Protein AF-A0A1B6LHF7-F1 (afdb_monomer_lite)

Radius of gyration: 14.77 Å; chains: 1; bounding box: 32×27×44 Å

Foldseek 3Di:
DPPLADAADDCVQQVKWWFKDFLVRLDHTQTFFFPPVCPSVVPDPADPVFAEAEFEAAQCGDPVVSSVVSSVCNVVGRHIYIYIDRNSLSYDDRPSNVVNNVVVSVVSVCRRVPD

Sequence (115 aa):
SNPLKKTPQSPDDLDTKFLLFTRLNPIEPEELTYGDKRQSIVNSNFASSKPTKIVAHGFKGKLKGALKYAQLFLKMEDCNVILVDWQKGAAGPSYPLAVANTQLIGRQLALLLVD

InterPro domains:
  IPR000734 Triacylglycerol lipase family [PTHR11610] (5-113)
  IPR013818 Lipase [PF00151] (2-114)
  IPR029058 Alpha/Beta hydrolase fold [G3DSA:3.40.50.1820] (1-115)
  IPR029058 Alpha/Beta hydrolase fold [SSF53474] (2-113)

Organism: NCBI:txid36148

Structure (mmCIF, N/CA/C/O backbone):
data_AF-A0A1B6LHF7-F1
#
_entry.id   AF-A0A1B6LHF7-F1
#
loop_
_atom_site.group_PDB
_atom_site.id
_atom_site.type_symbol
_atom_site.label_atom_id
_atom_site.label_alt_id
_atom_site.label_comp_id
_atom_site.label_asym_id
_atom_site.label_entity_id
_atom_site.label_seq_id
_atom_site.pdbx_PDB_ins_code
_atom_site.Cartn_x
_atom_site.Cartn_y
_atom_site.Cartn_z
_atom_site.occupancy
_atom_site.B_iso_or_equiv
_atom_site.auth_seq_id
_atom_site.auth_comp_id
_atom_site.auth_asym_id
_atom_site.auth_atom_id
_atom_site.pdbx_PDB_model_num
ATOM 1 N N . SER A 1 1 ? 11.483 -14.477 -29.561 1.00 53.28 1 SER A N 1
ATOM 2 C CA . SER A 1 1 ? 11.355 -13.804 -28.249 1.00 53.28 1 SER A CA 1
ATOM 3 C C . SER A 1 1 ? 10.388 -12.638 -28.400 1.00 53.28 1 SER A C 1
ATOM 5 O O . SER A 1 1 ? 10.445 -11.961 -29.414 1.00 53.28 1 SER A O 1
ATOM 7 N N . ASN A 1 2 ? 9.455 -12.428 -27.463 1.00 59.12 2 ASN A N 1
ATOM 8 C CA . ASN A 1 2 ? 8.569 -11.258 -27.509 1.00 59.12 2 ASN A CA 1
ATOM 9 C C . ASN A 1 2 ? 9.331 -10.053 -26.919 1.00 59.12 2 ASN A C 1
ATOM 11 O O . ASN A 1 2 ? 9.595 -10.079 -25.716 1.00 59.12 2 ASN A O 1
ATOM 15 N N . PRO A 1 3 ? 9.690 -9.021 -27.706 1.00 60.31 3 PRO A N 1
ATOM 16 C CA . PRO A 1 3 ? 10.458 -7.868 -27.220 1.00 60.31 3 PRO A CA 1
ATOM 17 C C . PRO A 1 3 ? 9.720 -7.053 -26.141 1.00 60.31 3 PRO A C 1
ATOM 19 O O . PRO A 1 3 ? 10.342 -6.268 -25.425 1.00 60.31 3 PRO A O 1
ATOM 22 N N . LEU A 1 4 ? 8.411 -7.276 -25.982 1.00 61.78 4 LEU A N 1
ATOM 23 C CA . LEU A 1 4 ? 7.572 -6.665 -24.952 1.00 61.78 4 LEU A CA 1
ATOM 24 C C . LEU A 1 4 ? 7.561 -7.451 -23.632 1.00 61.78 4 LEU A C 1
ATOM 26 O O . LEU A 1 4 ? 7.108 -6.926 -22.619 1.00 61.78 4 LEU A O 1
ATOM 30 N N . LYS A 1 5 ? 8.052 -8.698 -23.605 1.00 70.50 5 LYS A N 1
ATOM 31 C CA . LYS A 1 5 ? 8.068 -9.511 -22.384 1.00 70.50 5 LYS A CA 1
ATOM 32 C C . LYS A 1 5 ? 9.272 -9.119 -21.527 1.00 70.50 5 LYS A C 1
ATOM 34 O O . LYS A 1 5 ? 10.402 -9.505 -21.818 1.00 70.50 5 LYS A O 1
ATOM 39 N N . LYS A 1 6 ? 9.023 -8.337 -20.478 1.00 82.50 6 LYS A N 1
ATOM 40 C CA . LYS A 1 6 ? 10.000 -7.999 -19.434 1.00 82.50 6 LYS A CA 1
ATOM 41 C C . LYS A 1 6 ? 9.757 -8.859 -18.195 1.00 82.50 6 LYS A C 1
ATOM 43 O O . LYS A 1 6 ? 8.639 -9.313 -17.966 1.00 82.50 6 LYS A O 1
ATOM 48 N N . THR A 1 7 ? 10.809 -9.105 -17.424 1.00 86.75 7 THR A N 1
ATOM 49 C CA . THR A 1 7 ? 10.702 -9.676 -16.078 1.00 86.75 7 THR A CA 1
ATOM 50 C C . THR A 1 7 ? 10.539 -8.547 -15.058 1.00 86.75 7 THR A C 1
ATOM 52 O O . THR A 1 7 ? 11.045 -7.450 -15.316 1.00 86.75 7 THR A O 1
ATOM 55 N N . PRO A 1 8 ? 9.849 -8.784 -13.928 1.00 89.19 8 PRO A N 1
ATOM 56 C CA . PRO A 1 8 ? 9.772 -7.808 -12.846 1.00 89.19 8 PRO A CA 1
ATOM 57 C C . PRO A 1 8 ? 11.168 -7.440 -12.330 1.00 89.19 8 PRO A C 1
ATOM 59 O O . PRO A 1 8 ? 12.078 -8.275 -12.353 1.00 89.19 8 PRO A O 1
ATOM 62 N N . GLN A 1 9 ? 11.327 -6.206 -11.857 1.00 90.81 9 GLN A N 1
ATOM 63 C CA . GLN A 1 9 ? 12.510 -5.802 -11.091 1.00 90.81 9 GLN A CA 1
ATOM 64 C C . GLN A 1 9 ? 12.498 -6.450 -9.698 1.00 90.81 9 GLN A C 1
ATOM 66 O O . GLN A 1 9 ? 11.489 -7.028 -9.288 1.00 90.81 9 GLN A O 1
ATOM 71 N N . SER A 1 10 ? 13.620 -6.379 -8.976 1.00 90.19 10 SER A N 1
ATOM 72 C CA . SER A 1 10 ? 13.704 -6.932 -7.620 1.00 90.19 10 SER A CA 1
ATOM 73 C C . SER A 1 10 ? 12.813 -6.155 -6.632 1.00 90.19 10 SER A C 1
ATOM 75 O O . SER A 1 10 ? 12.505 -4.988 -6.886 1.00 90.19 10 SER A O 1
ATOM 77 N N . PRO A 1 11 ? 12.398 -6.756 -5.498 1.00 89.31 11 PRO A N 1
ATOM 78 C CA . PRO A 1 11 ? 11.659 -6.041 -4.456 1.00 89.31 11 PRO A CA 1
ATOM 79 C C . PRO A 1 11 ? 12.329 -4.733 -4.011 1.00 89.31 11 PRO A C 1
ATOM 81 O O . PRO A 1 11 ? 11.643 -3.720 -3.886 1.00 89.31 11 PRO A O 1
ATOM 84 N N . ASP A 1 12 ? 13.655 -4.749 -3.855 1.00 88.44 12 ASP A N 1
ATOM 85 C CA . ASP A 1 12 ? 14.450 -3.594 -3.419 1.00 88.44 12 ASP A CA 1
ATOM 86 C C . ASP A 1 12 ? 14.433 -2.462 -4.458 1.00 88.44 12 ASP A C 1
ATOM 88 O O . ASP A 1 12 ? 14.365 -1.283 -4.108 1.00 88.44 12 ASP A O 1
ATOM 92 N N . ASP A 1 13 ? 14.425 -2.809 -5.750 1.00 86.69 13 ASP A N 1
ATOM 93 C CA . ASP A 1 13 ? 14.318 -1.827 -6.835 1.00 86.69 13 ASP A CA 1
ATOM 94 C C . ASP A 1 13 ? 12.923 -1.192 -6.903 1.00 86.69 13 ASP A C 1
ATOM 96 O O . ASP A 1 13 ? 12.782 -0.011 -7.241 1.00 86.69 13 ASP A O 1
ATOM 100 N N . LEU A 1 14 ? 11.879 -1.984 -6.628 1.00 89.50 14 LEU A N 1
ATOM 101 C CA . LEU A 1 14 ? 10.4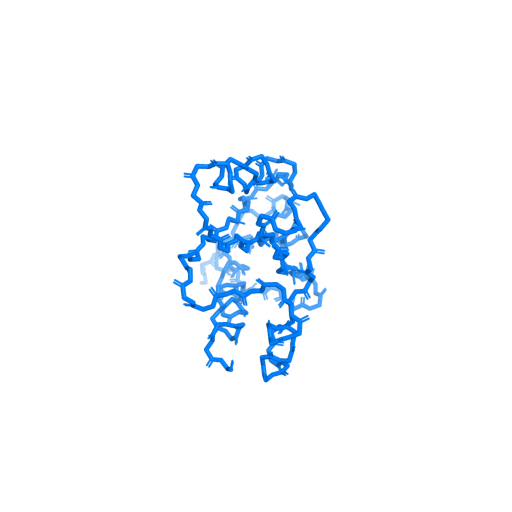98 -1.507 -6.648 1.00 89.50 14 LEU A CA 1
ATOM 102 C C . LEU A 1 14 ? 10.174 -0.624 -5.446 1.00 89.50 14 LEU A C 1
ATOM 104 O O . LEU A 1 14 ? 9.359 0.285 -5.610 1.00 89.50 14 LEU A O 1
ATOM 108 N N . ASP A 1 15 ? 10.790 -0.898 -4.287 1.00 90.88 15 ASP A N 1
ATOM 109 C CA . ASP A 1 15 ? 10.600 -0.168 -3.023 1.00 90.88 15 ASP A CA 1
ATOM 110 C C . ASP A 1 15 ? 9.112 0.083 -2.741 1.00 90.88 15 ASP A C 1
ATOM 112 O O . ASP A 1 15 ? 8.660 1.212 -2.547 1.00 90.88 15 ASP A O 1
ATOM 116 N N . THR A 1 16 ? 8.319 -0.982 -2.880 1.00 95.19 16 THR A N 1
ATOM 117 C CA . THR A 1 16 ? 6.864 -0.896 -2.757 1.00 95.19 16 THR A CA 1
ATOM 118 C C . THR A 1 16 ? 6.479 -0.755 -1.297 1.00 95.19 16 THR A C 1
ATOM 120 O O . THR A 1 16 ? 6.851 -1.597 -0.482 1.00 95.19 16 THR A O 1
ATOM 123 N N . LYS A 1 17 ? 5.689 0.273 -0.990 1.00 96.94 17 LYS A N 1
ATOM 124 C CA . LYS A 1 17 ? 5.205 0.563 0.359 1.00 96.94 17 LYS A CA 1
ATOM 125 C C . LYS A 1 17 ? 3.709 0.335 0.459 1.00 96.94 17 LYS A C 1
ATOM 127 O O . LYS A 1 17 ? 2.945 0.720 -0.432 1.00 96.94 17 LYS A O 1
ATOM 132 N N . PHE A 1 18 ? 3.296 -0.246 1.576 1.00 97.88 18 PHE A N 1
ATOM 133 C CA . PHE A 1 18 ? 1.897 -0.455 1.920 1.00 97.88 18 PHE A CA 1
ATOM 134 C C . PHE A 1 18 ? 1.532 0.497 3.051 1.00 97.88 18 PHE A C 1
ATOM 136 O O . PHE A 1 18 ? 1.922 0.298 4.193 1.00 97.88 18 PHE A O 1
ATOM 143 N N . LEU A 1 19 ? 0.812 1.562 2.720 1.00 98.31 19 LEU A N 1
ATOM 144 C CA . LEU A 1 19 ? 0.499 2.648 3.642 1.00 98.31 19 LEU A CA 1
ATOM 145 C C . LEU A 1 19 ? -0.941 2.495 4.131 1.00 98.31 19 LEU A C 1
ATOM 147 O O . LEU A 1 19 ? -1.885 2.692 3.362 1.00 98.31 19 LEU A O 1
ATOM 151 N N . LEU A 1 20 ? -1.111 2.125 5.397 1.00 98.62 20 LEU A N 1
ATOM 152 C CA . LEU A 1 20 ? -2.413 1.983 6.030 1.00 98.62 20 LEU A CA 1
ATOM 153 C C . LEU A 1 20 ? -2.927 3.332 6.521 1.00 98.62 20 LEU A C 1
ATOM 155 O O . LEU A 1 20 ? -2.322 3.975 7.376 1.00 98.62 20 LEU A O 1
ATOM 159 N N . PHE A 1 21 ? -4.115 3.690 6.052 1.00 98.62 21 PHE A N 1
ATOM 160 C CA . PHE A 1 21 ? -4.925 4.756 6.611 1.00 98.62 21 PHE A CA 1
ATOM 161 C C . PHE A 1 21 ? -6.213 4.184 7.192 1.00 98.62 21 PHE A C 1
ATOM 163 O O . PHE A 1 21 ? -6.872 3.324 6.598 1.00 98.62 21 PHE A O 1
ATOM 170 N N . THR A 1 22 ? -6.618 4.734 8.326 1.00 98.50 22 THR A N 1
ATOM 171 C CA . THR A 1 22 ? -7.923 4.501 8.942 1.00 98.50 22 THR A CA 1
ATOM 172 C C . THR A 1 22 ? -8.507 5.840 9.387 1.00 98.50 22 THR A C 1
ATOM 174 O O . THR A 1 22 ? -7.871 6.889 9.274 1.00 98.50 22 THR A O 1
ATOM 177 N N . ARG A 1 23 ? -9.720 5.836 9.946 1.00 97.81 23 ARG A N 1
ATOM 178 C CA . ARG A 1 23 ? -10.276 7.043 10.578 1.00 97.81 23 ARG A CA 1
ATOM 179 C C . ARG A 1 23 ? -9.483 7.510 11.806 1.00 97.81 23 ARG A C 1
ATOM 181 O O . ARG A 1 23 ? -9.604 8.678 12.159 1.00 97.81 23 ARG A O 1
ATOM 188 N N . LEU A 1 24 ? -8.690 6.635 12.433 1.00 97.81 24 LEU A N 1
ATOM 189 C CA . LEU A 1 24 ? -7.831 6.981 13.574 1.00 97.81 24 LEU A CA 1
ATOM 190 C C . LEU A 1 24 ? -6.564 7.722 13.131 1.00 97.81 24 LEU A C 1
ATOM 192 O O . LEU A 1 24 ? -6.039 8.548 13.871 1.00 97.81 24 LEU A O 1
ATOM 196 N N . ASN A 1 25 ? -6.116 7.476 11.900 1.00 97.69 25 ASN A N 1
ATOM 197 C CA . ASN A 1 25 ? -4.921 8.067 11.311 1.00 97.69 25 ASN A CA 1
ATOM 198 C C . ASN A 1 25 ? -5.172 8.502 9.845 1.00 97.69 25 ASN A C 1
ATOM 200 O O . ASN A 1 25 ? -4.595 7.957 8.905 1.00 97.69 25 ASN A O 1
ATOM 204 N N . PRO A 1 26 ? -6.052 9.495 9.602 1.00 95.50 26 PRO A N 1
ATOM 205 C CA . PRO A 1 26 ? -6.478 9.855 8.245 1.00 95.50 26 PRO A CA 1
ATOM 206 C C . PRO A 1 26 ? -5.450 10.694 7.462 1.00 95.50 26 PRO A C 1
ATOM 208 O O . PRO A 1 26 ? -5.684 11.005 6.291 1.00 95.50 26 PRO A O 1
ATOM 211 N N . ILE A 1 27 ? -4.353 11.110 8.107 1.00 94.75 27 ILE A N 1
ATOM 212 C CA . ILE A 1 27 ? -3.321 11.997 7.543 1.00 94.75 27 ILE A CA 1
ATOM 213 C C . ILE A 1 27 ? -1.977 11.276 7.465 1.00 94.75 27 ILE A C 1
ATOM 215 O O . ILE A 1 27 ? -1.408 11.195 6.380 1.00 94.75 27 ILE A O 1
ATOM 219 N N . GLU A 1 28 ? -1.503 10.744 8.593 1.00 96.81 28 GLU A N 1
ATOM 220 C CA . GLU A 1 28 ? -0.225 10.037 8.690 1.00 96.81 28 GLU A CA 1
ATOM 221 C C . GLU A 1 28 ? -0.464 8.520 8.644 1.00 96.81 28 GLU A C 1
ATOM 223 O O . GLU A 1 28 ? -1.141 7.987 9.531 1.00 96.81 28 GLU A O 1
ATOM 228 N N . PRO A 1 29 ? 0.029 7.815 7.612 1.00 97.94 29 PRO A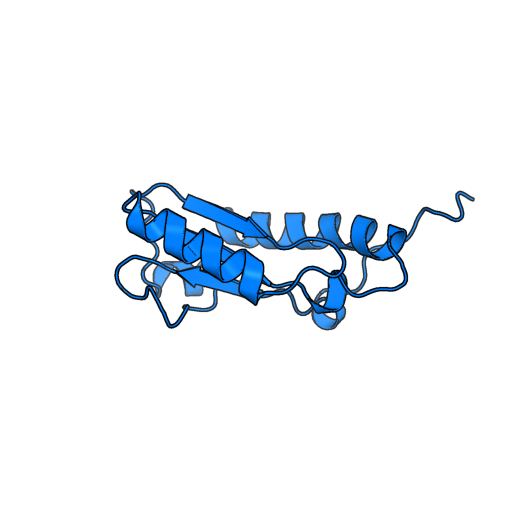 N 1
ATOM 229 C CA . PRO A 1 29 ? -0.180 6.381 7.495 1.00 97.94 29 PRO A CA 1
ATOM 230 C C . PRO A 1 29 ? 0.723 5.582 8.431 1.00 97.94 29 PRO A C 1
ATOM 232 O O . PRO A 1 29 ? 1.817 6.010 8.790 1.00 97.94 29 PRO A O 1
ATOM 235 N N . GLU A 1 30 ? 0.291 4.362 8.730 1.00 98.44 30 GLU A N 1
ATOM 236 C CA . GLU A 1 30 ? 1.149 3.326 9.304 1.00 98.44 30 GLU A CA 1
ATOM 237 C C . GLU A 1 30 ? 1.684 2.456 8.163 1.00 98.44 30 GLU A C 1
ATOM 239 O O . GLU A 1 30 ? 0.917 2.003 7.312 1.00 98.44 30 GLU A O 1
ATOM 244 N N . GLU A 1 31 ? 2.997 2.243 8.098 1.00 98.31 31 GLU A N 1
ATOM 245 C CA . GLU A 1 31 ? 3.587 1.386 7.067 1.00 98.31 31 GLU A CA 1
ATOM 246 C C . GLU A 1 31 ? 3.450 -0.089 7.460 1.00 98.31 31 GLU A C 1
ATOM 248 O O . GLU A 1 31 ? 3.814 -0.490 8.567 1.00 98.31 31 GLU A O 1
ATOM 253 N N . LEU A 1 32 ? 2.906 -0.891 6.546 1.00 98.25 32 LEU A N 1
ATOM 254 C CA . LEU A 1 32 ? 2.748 -2.327 6.709 1.00 98.25 32 LEU A CA 1
ATOM 255 C C . LEU A 1 32 ? 3.833 -3.083 5.940 1.00 98.25 32 LEU A C 1
ATOM 257 O O . LEU A 1 32 ? 4.147 -2.767 4.790 1.00 98.25 32 LEU A O 1
ATOM 261 N N . THR A 1 33 ? 4.350 -4.137 6.561 1.00 96.75 33 THR A N 1
ATOM 262 C CA . THR A 1 33 ? 5.447 -4.950 6.037 1.00 96.75 33 THR A CA 1
ATOM 263 C C . THR A 1 33 ? 4.912 -6.320 5.645 1.00 96.75 33 THR A C 1
ATOM 265 O O . THR A 1 33 ? 4.319 -7.022 6.455 1.00 96.75 33 THR A O 1
ATOM 268 N N . TYR A 1 34 ? 5.117 -6.731 4.396 1.00 94.44 34 TYR A N 1
ATOM 269 C CA . TYR A 1 34 ? 4.788 -8.093 3.969 1.00 94.44 34 TYR A CA 1
ATOM 270 C C . TYR A 1 34 ? 5.850 -9.085 4.465 1.00 94.44 34 TYR A C 1
ATOM 272 O O . TYR A 1 34 ? 7.023 -8.738 4.596 1.00 94.44 34 TYR A O 1
ATOM 280 N N . GLY A 1 35 ? 5.460 -10.339 4.710 1.00 93.12 35 GLY A N 1
ATOM 281 C CA . GLY A 1 35 ? 6.390 -11.382 5.162 1.00 93.12 35 GLY A CA 1
ATOM 282 C C . GLY A 1 35 ? 6.880 -11.223 6.608 1.00 93.12 35 GLY A C 1
ATOM 283 O O . GLY A 1 35 ? 7.772 -11.953 7.037 1.00 93.12 35 GLY A O 1
ATOM 284 N N . ASP A 1 36 ? 6.290 -10.308 7.381 1.00 94.94 36 ASP A N 1
ATOM 285 C CA . ASP A 1 36 ? 6.601 -10.082 8.798 1.00 94.94 36 ASP A CA 1
ATOM 286 C C . ASP A 1 36 ? 5.707 -10.894 9.757 1.00 94.94 36 ASP A C 1
ATOM 288 O O . ASP A 1 36 ? 5.661 -10.612 10.955 1.00 94.94 36 ASP A O 1
ATOM 292 N N . LYS A 1 37 ? 4.990 -11.901 9.233 1.00 93.31 37 LYS A N 1
ATOM 293 C CA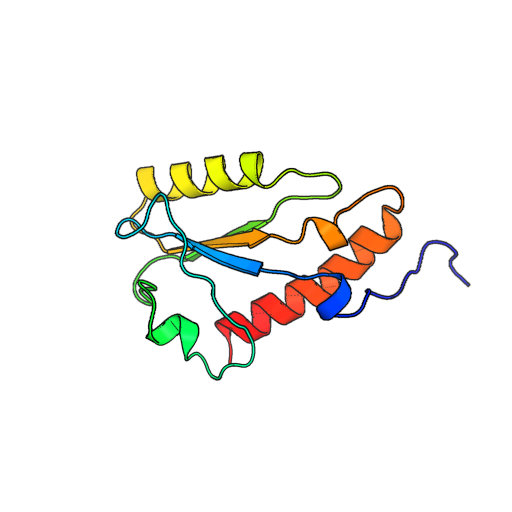 . LYS A 1 37 ? 4.013 -12.727 9.968 1.00 93.31 37 LYS A CA 1
ATOM 294 C C . LYS A 1 37 ? 2.881 -11.903 10.605 1.00 93.31 37 LYS A C 1
ATOM 296 O O . LYS A 1 37 ? 2.492 -12.160 11.744 1.00 93.31 37 LYS A O 1
ATOM 301 N N . ARG A 1 38 ? 2.369 -10.902 9.879 1.00 91.94 38 ARG A N 1
ATOM 302 C CA . ARG A 1 38 ? 1.324 -9.941 10.300 1.00 91.94 38 ARG A CA 1
ATOM 303 C C . ARG A 1 38 ? 1.715 -9.005 11.428 1.00 91.94 38 ARG A C 1
ATOM 305 O O . ARG A 1 38 ? 0.832 -8.342 11.972 1.00 91.94 38 ARG A O 1
ATOM 312 N N . GLN A 1 39 ? 2.984 -8.928 11.813 1.00 95.88 39 GLN A N 1
ATOM 313 C CA . GLN A 1 39 ? 3.362 -8.156 12.992 1.00 95.88 39 GLN A CA 1
ATOM 314 C C . GLN A 1 39 ? 2.998 -6.672 12.844 1.00 95.88 39 GLN A C 1
ATOM 316 O O . GLN A 1 39 ? 2.445 -6.085 13.774 1.00 95.88 39 GLN A O 1
ATOM 321 N N . SER A 1 40 ? 3.254 -6.080 11.677 1.00 97.12 40 SER A N 1
ATOM 322 C CA . SER A 1 40 ? 2.878 -4.701 11.353 1.00 97.12 40 SER A CA 1
ATOM 323 C C . SER A 1 40 ? 1.364 -4.498 11.329 1.00 97.12 40 SER A C 1
ATOM 325 O O . SER A 1 40 ? 0.883 -3.527 11.899 1.00 97.12 40 SER A O 1
ATOM 327 N N . ILE A 1 41 ? 0.599 -5.434 10.755 1.00 96.44 41 ILE A N 1
ATOM 328 C CA . ILE A 1 41 ? -0.872 -5.377 10.746 1.00 96.44 41 ILE A CA 1
ATOM 329 C C . ILE A 1 41 ? -1.421 -5.396 12.172 1.00 96.44 41 ILE A C 1
ATOM 331 O O . ILE A 1 41 ? -2.225 -4.536 12.523 1.00 96.44 41 ILE A O 1
ATOM 335 N N . VAL A 1 42 ? -0.972 -6.343 12.999 1.00 95.44 42 VAL A N 1
ATOM 336 C CA . VAL A 1 42 ? -1.440 -6.512 14.385 1.00 95.44 42 VAL A CA 1
ATOM 337 C C . VAL A 1 42 ? -1.100 -5.300 15.255 1.00 95.44 42 VAL A C 1
ATOM 339 O O . VAL A 1 42 ? -1.871 -4.960 16.148 1.00 95.44 42 VAL A O 1
ATOM 342 N N . ASN A 1 43 ? 0.023 -4.636 14.983 1.00 97.06 43 ASN A N 1
ATOM 343 C CA . ASN A 1 43 ? 0.475 -3.461 15.732 1.00 97.06 43 ASN A CA 1
ATOM 344 C C . ASN A 1 43 ? -0.064 -2.129 15.189 1.00 97.06 43 ASN A C 1
ATOM 346 O O . ASN A 1 43 ? 0.305 -1.081 15.712 1.00 97.06 43 ASN A O 1
ATOM 350 N N . SER A 1 44 ? -0.889 -2.163 14.144 1.00 98.00 44 SER A N 1
ATOM 351 C CA . SER A 1 44 ? -1.453 -0.974 13.499 1.00 98.00 44 SER A CA 1
ATOM 352 C C . SER A 1 44 ? -2.915 -0.749 13.889 1.00 98.00 44 SER A C 1
ATOM 354 O O . SER A 1 44 ? -3.527 -1.555 14.590 1.00 98.00 44 SER A O 1
ATOM 356 N N . ASN A 1 45 ? -3.527 0.309 13.357 1.00 98.31 45 ASN A N 1
ATOM 357 C CA . ASN A 1 45 ? -4.964 0.558 13.483 1.00 98.31 45 ASN A CA 1
ATOM 358 C C . ASN A 1 45 ? -5.843 -0.342 12.592 1.00 98.31 45 ASN A C 1
ATOM 360 O O . ASN A 1 45 ? -7.055 -0.117 12.500 1.00 98.31 45 ASN A O 1
ATOM 364 N N . PHE A 1 46 ? -5.272 -1.337 11.904 1.00 97.94 46 PHE A N 1
ATOM 365 C CA . PHE A 1 46 ? -6.027 -2.228 11.029 1.00 97.94 46 PHE A CA 1
ATOM 366 C C . PHE A 1 46 ? -7.112 -2.984 11.804 1.00 97.94 46 PHE A C 1
ATOM 368 O O . PHE A 1 46 ? -6.847 -3.669 12.790 1.00 97.94 46 PHE A O 1
ATOM 375 N N . ALA A 1 47 ? -8.347 -2.922 11.310 1.00 97.56 47 ALA A N 1
ATOM 376 C CA . ALA A 1 47 ? -9.482 -3.619 11.900 1.00 97.56 47 ALA A CA 1
ATOM 377 C C . ALA A 1 47 ? -10.036 -4.666 10.929 1.00 97.56 47 ALA A C 1
ATOM 379 O O . ALA A 1 47 ? -10.701 -4.326 9.952 1.00 97.56 47 ALA A O 1
ATOM 380 N N . SER A 1 48 ? -9.824 -5.952 11.219 1.00 95.25 48 SER A N 1
ATOM 381 C CA . SER A 1 48 ? -10.289 -7.069 10.375 1.00 95.25 48 SER A CA 1
ATOM 382 C C . SER A 1 48 ? -11.813 -7.166 10.242 1.00 95.25 48 SER A C 1
ATOM 384 O O . SER A 1 48 ? -12.312 -7.758 9.289 1.00 95.25 48 SER A O 1
ATOM 386 N N . SER A 1 49 ? -12.559 -6.567 11.172 1.00 97.00 49 SER A N 1
ATOM 387 C CA . SER A 1 49 ? -14.019 -6.454 11.118 1.00 97.00 49 SER A CA 1
ATOM 388 C C . SER A 1 49 ? -14.517 -5.389 10.136 1.00 97.00 49 SER A C 1
ATOM 390 O O . SER A 1 49 ? -15.714 -5.343 9.851 1.00 97.00 49 SER A O 1
ATOM 392 N N . LYS A 1 50 ? -13.628 -4.525 9.626 1.00 97.69 50 LYS A N 1
ATOM 393 C CA . LYS A 1 50 ? -13.973 -3.437 8.710 1.00 97.69 50 LYS A CA 1
ATOM 394 C C . LYS A 1 50 ? -13.627 -3.798 7.265 1.00 97.69 50 LYS A C 1
ATOM 396 O O . LYS A 1 50 ? -12.642 -4.496 7.019 1.00 97.69 50 LYS A O 1
ATOM 401 N N . PRO A 1 51 ? -14.382 -3.278 6.285 1.00 98.06 51 PRO A N 1
ATOM 402 C CA . PRO A 1 51 ? -14.027 -3.409 4.879 1.00 98.06 51 PRO A CA 1
ATOM 403 C C . PRO A 1 51 ? -12.632 -2.842 4.600 1.00 98.06 51 PRO A C 1
ATOM 405 O O . PRO A 1 51 ? -12.265 -1.791 5.124 1.00 98.06 51 PRO A O 1
ATOM 408 N N . THR A 1 52 ? -11.871 -3.513 3.736 1.00 97.88 52 THR A N 1
ATOM 409 C CA . THR A 1 52 ? -10.535 -3.066 3.317 1.00 97.88 52 THR A CA 1
ATOM 410 C C . THR A 1 52 ? -10.573 -2.620 1.862 1.00 97.88 52 THR A C 1
ATOM 412 O O . THR A 1 52 ? -11.012 -3.366 0.986 1.00 97.88 52 THR A O 1
ATOM 415 N N . LYS A 1 53 ? -10.117 -1.395 1.593 1.00 97.88 53 LYS A N 1
ATOM 416 C CA . LYS A 1 53 ? -9.983 -0.832 0.245 1.00 97.88 53 LYS A CA 1
ATOM 417 C C . LYS A 1 53 ? -8.503 -0.760 -0.117 1.00 97.88 53 LYS A C 1
ATOM 419 O O . LYS A 1 53 ? -7.706 -0.238 0.657 1.00 97.88 53 LYS A O 1
ATOM 424 N N . ILE A 1 54 ? -8.143 -1.246 -1.300 1.00 97.62 54 ILE A N 1
ATOM 425 C CA . ILE A 1 54 ? -6.782 -1.127 -1.833 1.00 97.62 54 ILE A CA 1
ATOM 426 C C . ILE A 1 54 ? -6.759 -0.007 -2.870 1.00 97.62 54 ILE A C 1
ATOM 428 O O . ILE A 1 54 ? -7.555 -0.018 -3.810 1.00 97.62 54 ILE A O 1
ATOM 432 N N . VAL A 1 55 ? -5.845 0.952 -2.719 1.00 97.12 55 VAL A N 1
ATOM 433 C CA . VAL A 1 55 ? -5.667 2.061 -3.666 1.00 97.12 55 VAL A CA 1
ATOM 434 C C . VAL A 1 55 ? -4.243 2.035 -4.202 1.00 97.12 55 VAL A C 1
ATOM 436 O O . VAL A 1 55 ? -3.305 2.377 -3.495 1.00 97.12 55 VAL A O 1
ATOM 439 N N . ALA A 1 56 ? -4.073 1.669 -5.468 1.00 95.44 56 ALA A N 1
ATOM 440 C CA . ALA A 1 56 ? -2.779 1.696 -6.144 1.00 95.44 56 ALA A CA 1
ATOM 441 C C . ALA A 1 56 ? -2.784 2.770 -7.237 1.00 95.44 56 ALA A C 1
ATOM 443 O O . ALA A 1 56 ? -3.741 2.877 -8.006 1.00 95.44 56 ALA A O 1
ATOM 444 N N . HIS A 1 57 ? -1.719 3.571 -7.336 1.00 94.31 57 HIS A N 1
ATOM 445 C CA . HIS A 1 57 ? -1.543 4.434 -8.509 1.00 94.31 57 HIS A CA 1
ATOM 446 C C . HIS A 1 57 ? -1.098 3.609 -9.732 1.00 94.31 57 HIS A C 1
ATOM 448 O O . HIS A 1 57 ? -0.735 2.447 -9.606 1.00 94.31 57 HIS A O 1
ATOM 454 N N . GLY A 1 58 ? -1.145 4.196 -10.931 1.00 91.94 58 GLY A N 1
ATOM 455 C CA . GLY A 1 58 ? -0.734 3.542 -12.183 1.00 91.94 58 GLY A CA 1
ATOM 456 C C . GLY A 1 58 ? 0.645 3.979 -12.689 1.00 91.94 58 GLY A C 1
ATOM 457 O O . GLY A 1 58 ? 1.373 4.703 -12.005 1.00 91.94 58 GLY A O 1
ATOM 458 N N . PHE A 1 59 ? 0.969 3.590 -13.926 1.00 93.44 59 PHE A N 1
ATOM 459 C CA . PHE A 1 59 ? 2.172 4.022 -14.653 1.00 93.44 59 PHE A CA 1
ATOM 460 C C . PHE A 1 59 ? 2.275 5.548 -14.735 1.00 93.44 59 PHE A C 1
ATOM 462 O O . PHE A 1 59 ? 1.313 6.212 -15.124 1.00 93.44 59 PHE A O 1
ATOM 469 N N . LYS A 1 60 ? 3.438 6.107 -14.373 1.00 90.31 60 LYS A N 1
ATOM 470 C CA . LYS A 1 60 ? 3.670 7.560 -14.223 1.00 90.31 60 LYS A CA 1
ATOM 471 C C . LYS A 1 60 ? 2.655 8.269 -13.305 1.00 90.31 60 LYS A C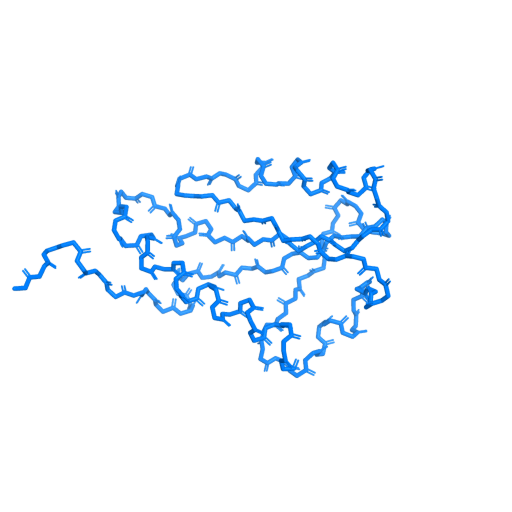 1
ATOM 473 O O . LYS A 1 60 ? 2.567 9.499 -13.305 1.00 90.31 60 LYS A O 1
ATOM 478 N N . GLY A 1 61 ? 1.881 7.507 -12.532 1.00 86.38 61 GLY A N 1
ATOM 479 C CA . GLY A 1 61 ? 0.944 8.016 -11.547 1.00 86.38 61 GLY A CA 1
ATOM 480 C C . GLY A 1 61 ? 1.683 8.669 -10.385 1.00 86.38 61 GLY A C 1
ATOM 481 O O . GLY A 1 61 ? 2.842 8.366 -10.114 1.00 86.38 61 GLY A O 1
ATOM 482 N N . LYS A 1 62 ? 1.002 9.590 -9.704 1.00 83.31 62 LYS A N 1
ATOM 483 C CA . LYS A 1 62 ? 1.539 10.272 -8.523 1.00 83.31 62 LYS A CA 1
ATOM 484 C C . LYS A 1 62 ? 0.816 9.794 -7.274 1.00 83.31 62 LYS A C 1
ATOM 486 O O . LYS A 1 62 ? -0.418 9.754 -7.268 1.00 83.31 62 LYS A O 1
ATOM 491 N N . LEU A 1 63 ? 1.573 9.595 -6.198 1.00 88.06 63 LEU A N 1
ATOM 492 C CA . LEU A 1 63 ? 1.060 9.291 -4.860 1.00 88.06 63 LEU A CA 1
ATOM 493 C C . LEU A 1 63 ? -0.057 10.255 -4.422 1.00 88.06 63 LEU A C 1
ATOM 495 O O . LEU A 1 63 ? -1.100 9.831 -3.934 1.00 88.06 63 LEU A O 1
ATOM 499 N N . LYS A 1 64 ? 0.097 11.557 -4.707 1.00 91.31 64 LYS A N 1
ATOM 500 C CA . LYS A 1 64 ? -0.899 12.597 -4.381 1.00 91.31 64 LYS A CA 1
ATOM 501 C C . LYS A 1 64 ? -2.297 12.313 -4.951 1.00 91.31 64 LYS A C 1
ATOM 503 O O . LYS A 1 64 ? -3.285 12.729 -4.355 1.00 91.31 64 LYS A O 1
ATOM 508 N N . GLY A 1 65 ? -2.393 11.661 -6.112 1.00 89.50 65 GLY A N 1
ATOM 509 C CA . GLY A 1 65 ? -3.678 11.274 -6.700 1.00 89.50 65 GLY A CA 1
ATOM 510 C C . GLY A 1 65 ? -4.337 10.149 -5.906 1.00 89.50 65 GLY A C 1
ATOM 511 O O . GLY A 1 65 ? -5.478 10.294 -5.482 1.00 89.50 65 GLY A O 1
ATOM 512 N N . ALA A 1 66 ? -3.588 9.076 -5.643 1.00 92.44 66 ALA A N 1
ATOM 513 C CA . ALA A 1 66 ? -4.037 7.941 -4.836 1.00 92.44 66 ALA A CA 1
ATOM 514 C C . ALA A 1 66 ? -4.441 8.362 -3.411 1.00 92.44 66 ALA A C 1
ATOM 516 O O . ALA A 1 66 ? -5.489 7.948 -2.920 1.00 92.44 66 ALA A O 1
ATOM 517 N N . LEU A 1 67 ? -3.681 9.272 -2.793 1.00 95.00 67 LEU A N 1
ATOM 518 C CA . LEU A 1 67 ? -3.962 9.784 -1.450 1.00 95.00 67 LEU A CA 1
ATOM 519 C C . LEU A 1 67 ? -5.344 10.449 -1.348 1.00 95.00 67 LEU A C 1
ATOM 521 O O . LEU A 1 67 ? -6.059 10.248 -0.369 1.00 95.00 67 LEU A O 1
ATOM 525 N N . LYS A 1 68 ? -5.766 11.195 -2.379 1.00 95.19 68 LYS A N 1
ATOM 526 C CA . LYS A 1 68 ? -7.105 11.810 -2.408 1.00 95.19 68 LYS A CA 1
ATOM 527 C C . LYS A 1 68 ? -8.218 10.764 -2.366 1.00 95.19 68 LYS A C 1
ATOM 529 O O . LYS A 1 68 ? -9.217 10.975 -1.685 1.00 95.19 68 LYS A O 1
ATOM 534 N N . TYR A 1 69 ? -8.052 9.651 -3.081 1.00 94.31 69 TYR A N 1
ATOM 535 C CA . TYR A 1 69 ? -9.027 8.561 -3.062 1.00 94.31 69 TYR A CA 1
ATOM 536 C C . TYR A 1 69 ? -9.046 7.854 -1.710 1.00 94.31 69 TYR A C 1
ATOM 538 O O . TYR A 1 69 ? -10.126 7.573 -1.201 1.00 94.31 69 TYR A O 1
ATOM 546 N N . ALA A 1 70 ? -7.880 7.642 -1.093 1.00 95.06 70 ALA A N 1
ATOM 547 C CA . ALA A 1 70 ? -7.809 7.060 0.242 1.00 95.06 70 ALA A CA 1
ATOM 548 C C . ALA A 1 70 ? -8.573 7.900 1.276 1.00 95.06 70 ALA A C 1
ATOM 550 O O . ALA A 1 70 ? -9.441 7.390 1.982 1.00 95.06 70 ALA A O 1
ATOM 551 N N . GLN A 1 71 ? -8.348 9.215 1.280 1.00 95.44 71 GLN A N 1
ATOM 552 C CA . GLN A 1 71 ? -9.080 10.145 2.141 1.00 95.44 71 GLN A CA 1
ATOM 553 C C . GLN A 1 71 ? -10.585 10.170 1.843 1.00 95.44 71 GLN A C 1
ATOM 555 O O . GLN A 1 71 ? -11.392 10.314 2.760 1.00 95.44 71 GLN A O 1
ATOM 560 N N . LEU A 1 72 ? -10.985 10.036 0.573 1.00 96.75 72 LEU A N 1
ATOM 561 C CA . LEU A 1 72 ? -12.397 9.993 0.198 1.00 96.75 72 LEU A CA 1
ATOM 562 C C . LEU A 1 72 ? -13.082 8.725 0.725 1.00 96.75 72 LEU A C 1
ATOM 564 O O . LEU A 1 72 ? -14.173 8.829 1.279 1.00 96.75 72 LEU A O 1
ATOM 568 N N . PHE A 1 73 ? -12.441 7.557 0.622 1.00 97.69 73 PHE A N 1
ATOM 569 C CA . PHE A 1 73 ? -12.978 6.315 1.186 1.00 97.69 73 PHE A CA 1
ATOM 570 C C . PHE A 1 73 ? -13.216 6.428 2.692 1.00 97.69 73 PHE A C 1
ATOM 572 O O . PHE A 1 73 ? -14.314 6.125 3.149 1.00 97.69 73 PHE A O 1
ATOM 579 N N . LEU A 1 74 ? -12.250 6.963 3.444 1.00 97.62 74 LEU A N 1
ATOM 580 C CA . LEU A 1 74 ? -12.386 7.140 4.894 1.00 97.62 74 LEU A CA 1
ATOM 581 C C . LEU A 1 74 ? -13.521 8.096 5.292 1.00 97.62 74 LEU A C 1
ATOM 583 O O . LEU A 1 74 ? -14.147 7.918 6.342 1.00 97.62 74 LEU A O 1
ATOM 587 N N . LYS A 1 75 ? -13.808 9.103 4.454 1.00 97.12 75 LYS A N 1
ATOM 588 C CA . LYS A 1 75 ? -14.952 10.009 4.644 1.00 97.12 75 LYS A CA 1
ATOM 589 C C . LYS A 1 75 ? -16.288 9.314 4.392 1.00 97.12 75 LYS A C 1
ATOM 591 O O . LYS A 1 75 ? -17.253 9.609 5.089 1.00 97.12 75 LYS A O 1
ATOM 596 N N . MET A 1 76 ? -16.351 8.417 3.411 1.00 97.12 76 MET A N 1
ATOM 597 C CA . MET A 1 76 ? -17.590 7.736 3.021 1.00 97.12 76 MET A CA 1
ATOM 598 C C . MET A 1 76 ? -17.911 6.526 3.906 1.00 97.12 76 MET A C 1
ATOM 600 O O . MET A 1 76 ? -19.079 6.226 4.127 1.00 97.12 76 MET A O 1
ATOM 604 N N . GLU A 1 77 ? -16.895 5.837 4.424 1.00 96.88 77 GLU A N 1
ATOM 605 C CA . GLU A 1 77 ? -17.052 4.532 5.067 1.00 96.88 77 GLU A CA 1
ATOM 606 C C . GLU A 1 77 ? -16.046 4.361 6.211 1.00 96.88 77 GLU A C 1
ATOM 608 O O . GLU A 1 77 ? -14.924 4.869 6.150 1.00 96.88 77 GLU A O 1
ATOM 613 N N . ASP A 1 78 ? -16.442 3.665 7.279 1.00 98.06 78 ASP A N 1
ATOM 614 C CA . ASP A 1 78 ? -15.497 3.240 8.312 1.00 98.06 78 ASP A CA 1
ATOM 615 C C . ASP A 1 78 ? -14.757 1.992 7.818 1.00 98.06 78 ASP A C 1
ATOM 617 O O . ASP A 1 78 ? -15.264 0.876 7.912 1.00 98.06 78 ASP A O 1
ATOM 621 N N . CYS A 1 79 ? -13.589 2.197 7.216 1.00 98.56 79 CYS A N 1
ATOM 622 C CA . CYS A 1 79 ? -12.841 1.164 6.511 1.00 98.56 79 CYS A CA 1
ATOM 623 C C . CYS A 1 79 ? -11.337 1.263 6.784 1.00 98.56 79 CYS A C 1
ATOM 625 O O . CYS A 1 79 ? -10.834 2.292 7.244 1.00 98.56 79 CYS A O 1
ATOM 627 N N . ASN A 1 80 ? -10.622 0.186 6.463 1.00 98.62 80 ASN A N 1
ATOM 628 C CA . ASN A 1 80 ? -9.176 0.220 6.283 1.00 98.62 80 ASN A CA 1
ATOM 629 C C . ASN A 1 80 ? -8.895 0.645 4.840 1.00 98.62 80 ASN A C 1
ATOM 631 O O . ASN A 1 80 ? -9.496 0.101 3.909 1.00 98.62 80 ASN A O 1
ATOM 635 N N . VAL A 1 81 ? -7.956 1.558 4.624 1.00 98.56 81 VAL A N 1
ATOM 636 C CA . VAL A 1 81 ? -7.450 1.856 3.284 1.00 98.56 81 VAL A CA 1
ATOM 637 C C . VAL A 1 81 ? -5.964 1.556 3.238 1.00 98.56 81 VAL A C 1
ATOM 639 O O . VAL A 1 81 ? -5.190 2.189 3.943 1.00 98.56 81 VAL A O 1
ATOM 642 N N . ILE A 1 82 ? -5.559 0.624 2.379 1.00 98.44 82 ILE A N 1
ATOM 643 C CA . ILE A 1 82 ? -4.147 0.342 2.113 1.00 98.44 82 ILE A CA 1
ATOM 644 C C . ILE A 1 82 ? -3.799 0.991 0.779 1.00 98.44 82 ILE A C 1
ATOM 646 O O . ILE A 1 82 ? -4.256 0.564 -0.287 1.00 98.44 82 ILE A O 1
ATOM 650 N N . LEU A 1 83 ? -3.005 2.052 0.840 1.00 98.12 83 LEU A N 1
ATOM 651 C CA . LEU A 1 83 ? -2.449 2.690 -0.338 1.00 98.12 83 LEU A CA 1
ATOM 652 C C . LEU A 1 83 ? -1.154 1.970 -0.725 1.00 98.12 83 LEU A C 1
ATOM 654 O O . LEU A 1 83 ? -0.256 1.813 0.096 1.00 98.12 83 LEU A O 1
ATOM 658 N N . VAL A 1 84 ? -1.054 1.553 -1.984 1.00 97.56 84 VAL A N 1
ATOM 659 C CA . VAL A 1 84 ? 0.139 0.911 -2.546 1.00 97.56 84 VAL A CA 1
ATOM 660 C C . VAL A 1 84 ? 0.959 1.968 -3.279 1.00 97.56 84 VAL A C 1
ATOM 662 O O . VAL A 1 84 ? 0.571 2.418 -4.365 1.00 97.56 84 VAL A O 1
ATOM 665 N N . ASP A 1 85 ? 2.075 2.376 -2.678 1.00 96.31 85 ASP A N 1
ATOM 666 C CA . ASP A 1 85 ? 3.061 3.256 -3.303 1.00 96.31 85 ASP A CA 1
ATOM 667 C C . ASP A 1 85 ? 4.143 2.404 -3.967 1.00 96.31 85 ASP A C 1
ATOM 669 O O . ASP A 1 85 ? 4.878 1.679 -3.308 1.00 96.31 85 ASP A O 1
ATOM 673 N N . TRP A 1 86 ? 4.214 2.474 -5.291 1.00 94.81 86 TRP A N 1
ATOM 674 C CA . TRP A 1 86 ? 5.188 1.759 -6.115 1.00 94.81 86 TRP A CA 1
ATOM 675 C C . TRP A 1 86 ? 5.777 2.703 -7.165 1.00 94.81 86 TRP A C 1
ATOM 677 O O . TRP A 1 86 ? 6.006 2.331 -8.320 1.00 94.81 86 TRP A O 1
ATOM 687 N N . GLN A 1 87 ? 5.980 3.972 -6.793 1.00 93.38 87 GLN A N 1
ATOM 688 C CA . GLN A 1 87 ? 6.370 5.040 -7.714 1.00 93.38 87 GLN A CA 1
ATOM 689 C C . GLN A 1 87 ? 7.642 4.720 -8.517 1.00 93.38 87 GLN A C 1
ATOM 691 O O . GLN A 1 87 ? 7.705 5.070 -9.698 1.00 93.38 87 GLN A O 1
ATOM 696 N N . LYS A 1 88 ? 8.623 4.017 -7.926 1.00 91.06 88 LYS A N 1
ATOM 697 C CA . LYS A 1 88 ? 9.832 3.560 -8.637 1.00 91.06 88 LYS A CA 1
ATOM 698 C C . LYS A 1 88 ? 9.495 2.539 -9.725 1.00 91.06 88 LYS A C 1
ATOM 700 O O . LYS A 1 88 ? 9.862 2.730 -10.880 1.00 91.06 88 LYS A O 1
ATOM 705 N N . GLY A 1 89 ? 8.723 1.508 -9.382 1.00 90.44 89 GLY A N 1
ATOM 706 C CA . GLY A 1 89 ? 8.285 0.467 -10.317 1.00 90.44 89 GLY A CA 1
ATOM 707 C C . GLY A 1 89 ? 7.312 0.944 -11.400 1.00 90.44 89 GLY A C 1
ATOM 708 O O . GLY A 1 89 ? 7.238 0.342 -12.472 1.00 90.44 89 GLY A O 1
ATOM 709 N N . ALA A 1 90 ? 6.573 2.022 -11.127 1.00 92.62 90 ALA A N 1
ATOM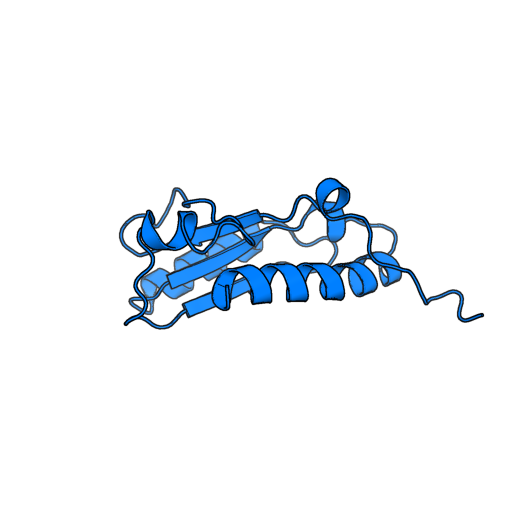 710 C CA . ALA A 1 90 ? 5.644 2.668 -12.053 1.00 92.62 90 ALA A CA 1
ATOM 711 C C . ALA A 1 90 ? 6.310 3.733 -12.936 1.00 92.62 90 ALA A C 1
ATOM 713 O O . ALA A 1 90 ? 5.636 4.331 -13.787 1.00 92.62 90 ALA A O 1
ATOM 714 N N . ALA A 1 91 ? 7.590 4.032 -12.703 1.00 90.62 91 ALA A N 1
ATOM 715 C CA . ALA A 1 91 ? 8.279 5.110 -13.382 1.00 90.62 91 ALA A CA 1
ATOM 716 C C . ALA A 1 91 ? 8.400 4.837 -14.888 1.00 90.62 91 ALA A C 1
ATOM 718 O O . ALA A 1 91 ? 8.577 3.713 -15.359 1.00 90.62 91 ALA A O 1
ATOM 719 N N . GLY A 1 92 ? 8.303 5.911 -15.670 1.00 88.00 92 GLY A N 1
ATOM 720 C CA . GLY A 1 92 ? 8.643 5.856 -17.084 1.00 88.00 92 GLY A CA 1
ATOM 721 C C . GLY A 1 92 ? 10.150 5.680 -17.308 1.00 88.00 92 GLY A C 1
ATOM 722 O O . GLY A 1 92 ? 10.936 5.887 -16.389 1.00 88.00 92 GLY A O 1
ATOM 723 N N . PRO A 1 93 ? 10.568 5.369 -18.547 1.00 90.81 93 PRO A N 1
ATOM 724 C CA . PRO A 1 93 ? 9.743 5.373 -19.759 1.00 90.81 93 PRO A CA 1
ATOM 725 C C . PRO A 1 93 ? 9.134 4.012 -20.143 1.00 90.81 93 PRO A C 1
ATOM 727 O O . PRO A 1 93 ? 8.250 3.976 -20.996 1.00 90.81 93 PRO A O 1
ATOM 730 N N . SER A 1 94 ? 9.571 2.902 -19.545 1.00 91.88 94 SER A N 1
ATOM 731 C CA . SER A 1 94 ? 9.217 1.556 -20.018 1.00 91.88 94 SER A CA 1
ATOM 732 C C . SER A 1 94 ? 7.867 1.065 -19.480 1.00 91.88 94 SER A C 1
ATOM 734 O O . SER A 1 94 ? 7.786 0.483 -18.401 1.00 91.88 94 SER A O 1
ATOM 736 N N . TYR A 1 95 ? 6.799 1.237 -20.264 1.00 91.19 95 TYR A N 1
ATOM 737 C CA . TYR A 1 95 ? 5.475 0.698 -19.923 1.00 91.19 95 TYR A CA 1
ATOM 738 C C . TYR A 1 95 ? 5.450 -0.840 -19.780 1.00 91.19 95 TYR A C 1
ATOM 740 O O . TYR A 1 95 ? 4.900 -1.320 -18.791 1.00 91.19 95 TYR A O 1
ATOM 748 N N . PRO A 1 96 ? 6.087 -1.642 -20.666 1.00 92.56 96 PRO A N 1
ATOM 749 C CA . PRO A 1 96 ? 6.104 -3.098 -20.499 1.00 92.56 96 PRO A CA 1
ATOM 750 C C . PRO A 1 96 ? 6.817 -3.562 -19.223 1.00 92.56 96 PRO A C 1
ATOM 752 O O . PRO A 1 96 ? 6.458 -4.595 -18.663 1.00 92.56 96 PRO A O 1
ATOM 755 N N . LEU A 1 97 ? 7.808 -2.800 -18.742 1.00 91.56 97 LEU A N 1
ATOM 756 C CA . LEU A 1 97 ? 8.453 -3.080 -17.458 1.00 91.56 97 LEU A CA 1
ATOM 757 C C . LEU A 1 97 ? 7.503 -2.794 -16.291 1.00 91.56 97 LEU A C 1
ATOM 759 O O . LEU A 1 97 ? 7.359 -3.641 -15.419 1.00 91.56 97 LEU A O 1
ATOM 763 N N . ALA A 1 98 ? 6.792 -1.663 -16.319 1.00 93.12 98 ALA A N 1
ATOM 764 C CA . ALA A 1 98 ? 5.781 -1.356 -15.310 1.00 93.12 98 ALA A CA 1
ATOM 765 C C . ALA A 1 98 ? 4.674 -2.424 -15.262 1.00 93.12 98 ALA A C 1
ATOM 767 O O . ALA A 1 98 ? 4.253 -2.813 -14.178 1.00 93.12 98 ALA A O 1
ATOM 768 N N . VAL A 1 99 ? 4.255 -2.954 -16.420 1.00 92.88 99 VAL A N 1
ATOM 769 C CA . VAL A 1 99 ? 3.320 -4.092 -16.507 1.00 92.88 99 VAL A CA 1
ATOM 770 C C . VAL A 1 99 ? 3.901 -5.354 -15.868 1.00 92.88 99 VAL A C 1
ATOM 772 O O . VAL A 1 99 ? 3.183 -6.054 -15.165 1.00 92.88 99 VAL A O 1
ATOM 775 N N . ALA A 1 100 ? 5.182 -5.661 -16.079 1.00 93.06 100 ALA A N 1
ATOM 776 C CA . ALA A 1 100 ? 5.814 -6.804 -15.422 1.00 93.06 100 ALA A CA 1
ATOM 777 C C . ALA A 1 100 ? 5.879 -6.611 -13.896 1.00 93.06 100 ALA A C 1
ATOM 779 O O . ALA A 1 100 ? 5.539 -7.520 -13.142 1.00 93.06 100 ALA A O 1
ATOM 780 N N . ASN A 1 101 ? 6.240 -5.411 -13.437 1.00 95.06 101 ASN A N 1
ATOM 781 C CA . ASN A 1 101 ? 6.353 -5.075 -12.018 1.00 95.06 101 ASN A CA 1
ATOM 782 C C . ASN A 1 101 ? 5.035 -5.266 -11.247 1.00 95.06 101 ASN A C 1
ATOM 784 O O . ASN A 1 101 ? 5.072 -5.667 -10.083 1.00 95.06 101 ASN A O 1
ATOM 788 N N . THR A 1 102 ? 3.871 -5.066 -11.882 1.00 94.12 102 THR A N 1
ATOM 789 C CA . THR A 1 102 ? 2.574 -5.263 -11.205 1.00 94.12 102 THR A CA 1
ATOM 790 C C . THR A 1 102 ? 2.355 -6.703 -10.735 1.00 94.12 102 THR A C 1
ATOM 792 O O . THR A 1 102 ? 1.669 -6.909 -9.736 1.00 94.12 102 THR A O 1
ATOM 795 N N . GLN A 1 103 ? 2.976 -7.697 -11.384 1.00 93.50 103 GLN A N 1
ATOM 796 C CA . GLN A 1 103 ? 2.909 -9.097 -10.950 1.00 93.50 103 GLN A CA 1
ATOM 797 C C . GLN A 1 103 ? 3.573 -9.294 -9.582 1.00 93.50 103 GLN A C 1
ATOM 799 O O . GLN A 1 103 ? 3.022 -9.976 -8.717 1.00 93.50 103 GLN A O 1
ATOM 804 N N . LEU A 1 104 ? 4.743 -8.681 -9.374 1.00 94.38 104 LEU A N 1
ATOM 805 C CA . LEU A 1 104 ? 5.472 -8.780 -8.111 1.00 94.38 104 LEU A CA 1
ATOM 806 C C . LEU A 1 104 ? 4.767 -7.992 -7.002 1.00 94.38 104 LEU A C 1
ATOM 808 O O . LEU A 1 104 ? 4.582 -8.524 -5.912 1.00 94.38 104 LEU A O 1
ATOM 812 N N . ILE A 1 105 ? 4.290 -6.785 -7.306 1.00 95.25 105 ILE A N 1
ATOM 813 C CA . ILE A 1 105 ? 3.523 -5.949 -6.368 1.00 95.25 105 ILE A CA 1
ATOM 814 C C . ILE A 1 105 ? 2.242 -6.660 -5.921 1.00 95.25 105 ILE A C 1
ATOM 816 O O . ILE A 1 105 ? 1.923 -6.684 -4.734 1.00 95.25 105 ILE A O 1
ATOM 820 N N . GLY A 1 106 ? 1.532 -7.304 -6.853 1.00 94.81 106 GLY A N 1
ATOM 821 C CA . GLY A 1 106 ? 0.360 -8.119 -6.534 1.00 94.81 106 GLY A CA 1
ATOM 822 C C . GLY A 1 106 ? 0.693 -9.282 -5.596 1.00 94.81 106 GLY A C 1
ATOM 823 O O . GLY A 1 106 ? -0.061 -9.556 -4.666 1.00 94.81 106 GLY A O 1
ATOM 824 N N . ARG A 1 107 ? 1.851 -9.930 -5.782 1.00 94.94 107 ARG A N 1
ATOM 825 C CA . ARG A 1 107 ? 2.330 -10.981 -4.874 1.00 94.94 107 ARG A CA 1
ATOM 826 C C . ARG A 1 107 ? 2.688 -10.434 -3.491 1.00 94.94 107 ARG A C 1
ATOM 828 O O . ARG A 1 107 ? 2.318 -11.056 -2.503 1.00 94.94 107 ARG A O 1
ATOM 835 N N . GLN A 1 108 ? 3.375 -9.297 -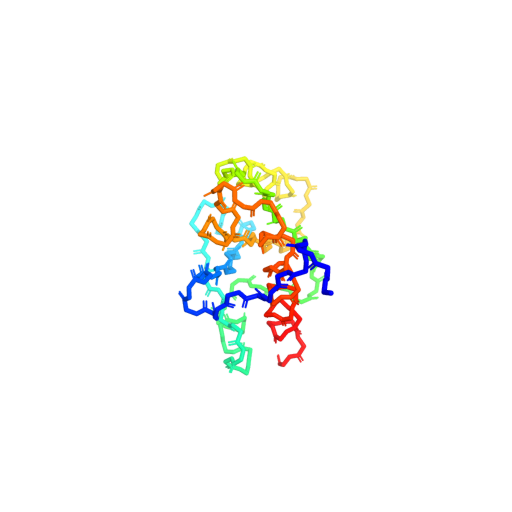3.410 1.00 95.38 108 GLN A N 1
ATOM 836 C CA . GLN A 1 108 ? 3.701 -8.646 -2.134 1.00 95.38 108 GLN A CA 1
ATOM 837 C C . GLN A 1 108 ? 2.427 -8.265 -1.367 1.00 95.38 108 GLN A C 1
ATOM 839 O O . GLN A 1 108 ? 2.326 -8.546 -0.177 1.00 95.38 108 GLN A O 1
ATOM 844 N N . LEU A 1 109 ? 1.418 -7.725 -2.061 1.00 95.25 109 LEU A N 1
ATOM 845 C CA . LEU A 1 109 ? 0.111 -7.428 -1.472 1.00 95.25 109 LEU A CA 1
ATOM 846 C C . LEU A 1 109 ? -0.609 -8.694 -0.981 1.00 95.25 109 LEU A C 1
ATOM 848 O O . LEU A 1 109 ? -1.250 -8.670 0.065 1.00 95.25 109 LEU A O 1
ATOM 852 N N . ALA A 1 110 ? -0.517 -9.803 -1.717 1.00 93.56 110 ALA A N 1
ATOM 853 C CA . ALA A 1 110 ? -1.095 -11.069 -1.274 1.00 93.56 110 ALA A CA 1
ATOM 854 C C . ALA A 1 110 ? -0.410 -11.585 0.002 1.00 93.56 110 ALA A C 1
ATOM 856 O O . ALA A 1 110 ? -1.103 -11.958 0.944 1.00 93.56 110 ALA A O 1
ATOM 857 N N . LEU A 1 111 ? 0.926 -11.551 0.059 1.00 93.38 111 LEU A N 1
ATOM 858 C CA . LEU A 1 111 ? 1.690 -11.937 1.254 1.00 93.38 111 LEU A CA 1
ATOM 859 C C . LEU A 1 111 ? 1.349 -11.051 2.452 1.00 93.38 111 LEU A C 1
ATOM 861 O O . LEU A 1 111 ? 1.213 -11.557 3.555 1.00 93.38 111 LEU A O 1
ATOM 865 N N . LEU A 1 112 ? 1.131 -9.752 2.231 1.00 93.12 112 LEU A N 1
ATOM 866 C CA . LEU A 1 112 ? 0.693 -8.838 3.282 1.00 93.12 112 LEU A CA 1
ATOM 867 C C . LEU A 1 112 ? -0.629 -9.280 3.937 1.00 93.12 112 LEU A C 1
ATOM 869 O O . LEU A 1 112 ? -0.788 -9.151 5.144 1.00 93.12 112 LEU A O 1
ATOM 873 N N . LEU A 1 113 ? -1.592 -9.767 3.148 1.00 85.56 113 LEU A N 1
ATOM 874 C CA . LEU A 1 113 ? -2.936 -10.090 3.639 1.00 85.56 113 LEU A CA 1
ATOM 875 C C . LEU A 1 113 ? -3.090 -11.543 4.104 1.00 85.56 113 LEU A C 1
ATOM 877 O O . LEU A 1 113 ? -3.963 -11.823 4.927 1.00 85.56 113 LEU A O 1
ATOM 881 N N . VAL A 1 114 ? -2.303 -12.475 3.561 1.00 81.81 114 VAL A N 1
ATOM 882 C CA . VAL A 1 114 ? -2.508 -13.923 3.735 1.00 81.81 114 VAL A CA 1
ATOM 883 C C . VAL A 1 114 ? -1.573 -14.543 4.772 1.00 81.81 114 VAL A C 1
ATOM 885 O O . VAL A 1 114 ? -2.066 -15.364 5.550 1.00 81.81 114 VAL A O 1
ATOM 888 N N . ASP A 1 115 ? -0.298 -14.145 4.820 1.00 56.62 115 ASP A N 1
ATOM 889 C CA . ASP A 1 115 ? 0.647 -14.606 5.859 1.00 56.62 115 ASP A CA 1
ATOM 890 C C . ASP A 1 115 ? 0.233 -14.084 7.218 1.00 56.62 115 ASP A C 1
ATOM 892 O O . ASP A 1 115 ? -0.225 -12.925 7.211 1.00 56.62 115 ASP A O 1
#

Secondary structure (DSSP, 8-state):
--TT-PPPPPHHHHT-EEEEE-TTSSSSPEEE-TTSTTHHHHTSS--TTS-EEEEE--TT--HHHHHHHHHHHHHHSS-EEEEEE-TTTT-SS-HHHHHHHHHHHHHHHHHHHH-

pLDDT: mean 92.5, std 8.51, range [53.28, 98.62]